Protein AF-X1AR51-F1 (afdb_monomer_lite)

Foldseek 3Di:
DPQADQKAFPDDAPADPDGRDGPVNVVVLVVLLVVLLVQADPDCQDARPPHGSVVNLLCSQLVSLLVVLVVVVVVCVDSRMHRPDPVSHSVCCSVPPRNVSSNCSSVLSPDDPVVVCVVVVVVVVVVVVVCCCCCPPVVSD

InterPro domains:
  IPR059525 Uncharacterized membrane protein AF_1327-like [PF27271] (2-135)

Organism: NCBI:txid412755

Secondary structure (DSSP, 8-state):
-TT--SEE--S--S-EEETTEEHHHHHHHHHHHHHHHTTS-SSTTS-BTTB-HHHHHHHHHHHHHHHHHHHHHHHHTSTT-EE-STT-SHHHHIIIIIHHHHHHHHHHTTS-HHHHHHHHHHHHHHHHHHHIIIIIIS---

Structure (mmCIF, N/CA/C/O backbone):
data_AF-X1AR51-F1
#
_entry.id   AF-X1AR51-F1
#
loop_
_atom_site.group_PDB
_atom_site.id
_atom_site.type_symbol
_atom_site.label_atom_id
_atom_site.label_alt_id
_atom_site.label_comp_id
_atom_site.label_asym_id
_atom_site.label_entity_id
_atom_site.label_seq_id
_atom_site.pdbx_PDB_ins_code
_atom_site.Cartn_x
_atom_site.Cartn_y
_atom_site.Cartn_z
_atom_site.occupancy
_atom_site.B_iso_or_equiv
_atom_site.auth_seq_id
_atom_site.auth_comp_id
_atom_site.auth_asym_id
_atom_site.auth_atom_id
_atom_site.pdbx_PDB_model_num
ATOM 1 N N . LEU A 1 1 ? 15.018 1.970 -23.273 1.00 53.06 1 LEU A N 1
ATOM 2 C CA . LEU A 1 1 ? 14.411 2.133 -21.929 1.00 53.06 1 LEU A CA 1
ATOM 3 C C . LEU A 1 1 ? 12.884 2.244 -21.960 1.00 53.06 1 LEU A C 1
ATOM 5 O O . LEU A 1 1 ? 12.275 2.046 -20.927 1.00 53.06 1 LEU A O 1
ATOM 9 N N . THR A 1 2 ? 12.217 2.514 -23.085 1.00 56.31 2 THR A N 1
ATOM 10 C CA . THR A 1 2 ? 10.743 2.545 -23.132 1.00 56.31 2 THR A CA 1
ATOM 11 C C . THR A 1 2 ? 10.186 1.118 -23.229 1.00 56.31 2 THR A C 1
ATOM 13 O O . THR A 1 2 ? 10.406 0.465 -24.245 1.00 56.31 2 THR A O 1
ATOM 16 N N . GLY A 1 3 ? 9.527 0.619 -22.175 1.00 68.19 3 GLY A N 1
ATOM 17 C CA . GLY A 1 3 ? 8.891 -0.713 -22.156 1.00 68.19 3 GLY A CA 1
ATOM 18 C C . GLY A 1 3 ? 9.147 -1.569 -20.909 1.00 68.19 3 GLY A C 1
ATOM 19 O O . GLY A 1 3 ? 8.610 -2.664 -20.816 1.00 68.19 3 GLY A O 1
ATOM 20 N N . HIS A 1 4 ? 9.945 -1.100 -19.945 1.00 78.81 4 HIS A N 1
ATOM 21 C CA . HIS A 1 4 ? 10.175 -1.843 -18.703 1.00 78.81 4 HIS A CA 1
ATOM 22 C C . HIS A 1 4 ? 9.265 -1.381 -17.561 1.00 78.81 4 HIS A C 1
ATOM 24 O O . HIS A 1 4 ? 9.034 -0.181 -17.389 1.00 78.81 4 HIS A O 1
ATOM 30 N N . ALA A 1 5 ? 8.820 -2.339 -16.744 1.00 86.81 5 ALA A N 1
ATOM 31 C CA . ALA A 1 5 ? 8.129 -2.082 -15.483 1.00 86.81 5 ALA A CA 1
ATOM 32 C C . ALA A 1 5 ? 8.994 -1.252 -14.514 1.00 86.81 5 ALA A C 1
ATOM 34 O O . ALA A 1 5 ? 10.215 -1.193 -14.653 1.00 86.81 5 ALA A O 1
ATOM 35 N N . LEU A 1 6 ? 8.359 -0.614 -13.525 1.00 90.06 6 LEU A N 1
ATOM 36 C CA . LEU A 1 6 ? 9.057 0.186 -12.508 1.00 90.06 6 LEU A CA 1
ATOM 37 C C . LEU A 1 6 ? 10.069 -0.651 -11.708 1.00 90.06 6 LEU A C 1
ATOM 39 O O . LEU A 1 6 ? 11.191 -0.207 -11.452 1.00 90.06 6 LEU A O 1
ATOM 43 N N . TRP A 1 7 ? 9.691 -1.887 -11.391 1.00 91.62 7 TRP A N 1
ATOM 44 C CA . TRP A 1 7 ? 10.542 -2.902 -10.782 1.00 91.62 7 TRP A CA 1
ATOM 45 C C . TRP A 1 7 ? 10.300 -4.265 -11.437 1.00 91.62 7 TRP A C 1
ATOM 47 O O . TRP A 1 7 ? 9.286 -4.482 -12.105 1.00 91.62 7 TRP A O 1
ATOM 57 N N . THR A 1 8 ? 11.234 -5.194 -11.248 1.00 90.56 8 THR A N 1
ATOM 58 C CA . THR A 1 8 ? 11.135 -6.570 -11.755 1.00 90.56 8 THR A CA 1
ATOM 59 C C . THR A 1 8 ? 11.719 -7.572 -10.760 1.00 90.56 8 THR A C 1
ATOM 61 O O . THR A 1 8 ? 12.513 -7.207 -9.895 1.00 90.56 8 THR A O 1
ATOM 64 N N . ILE A 1 9 ? 11.319 -8.840 -10.902 1.00 89.50 9 ILE A N 1
ATOM 65 C CA . ILE A 1 9 ? 11.827 -9.978 -10.122 1.00 89.50 9 ILE A CA 1
ATOM 66 C C . ILE A 1 9 ? 12.477 -10.945 -11.123 1.00 89.50 9 ILE A C 1
ATOM 68 O O . ILE A 1 9 ? 11.805 -11.847 -11.629 1.00 89.50 9 ILE A O 1
ATOM 72 N N . PRO A 1 10 ? 13.732 -10.712 -11.538 1.00 85.94 10 PRO A N 1
ATOM 73 C CA . PRO A 1 10 ? 14.320 -11.440 -12.663 1.00 85.94 10 PRO A CA 1
ATOM 74 C C . PRO A 1 10 ? 14.658 -12.904 -12.339 1.00 85.94 10 PRO A C 1
ATOM 76 O O . PRO A 1 10 ? 14.868 -13.695 -13.255 1.00 85.94 10 PRO A O 1
ATOM 79 N N . THR A 1 11 ? 14.729 -13.282 -11.061 1.00 86.19 11 THR A N 1
ATOM 80 C CA . THR A 1 11 ? 15.029 -14.653 -10.627 1.00 86.19 11 THR A CA 1
ATOM 81 C C . THR A 1 11 ? 14.438 -14.939 -9.245 1.00 86.19 11 THR A C 1
ATOM 83 O O . THR A 1 11 ? 14.069 -14.019 -8.521 1.00 86.19 11 THR A O 1
ATOM 86 N N . GLY A 1 12 ? 14.367 -16.217 -8.866 1.00 82.12 12 GLY A N 1
ATOM 87 C CA . GLY A 1 12 ? 14.061 -16.632 -7.494 1.00 82.12 12 GLY A CA 1
ATOM 88 C C . GLY A 1 12 ? 12.586 -16.589 -7.080 1.00 82.12 12 GLY A C 1
ATOM 89 O O . GLY A 1 12 ? 12.313 -16.747 -5.895 1.00 82.12 12 GLY A O 1
ATOM 90 N N . THR A 1 13 ? 11.644 -16.406 -8.012 1.00 84.62 13 THR A N 1
ATOM 91 C CA . THR A 1 13 ? 10.201 -16.563 -7.741 1.00 84.62 13 THR A CA 1
ATOM 92 C C . THR A 1 13 ? 9.722 -17.969 -8.099 1.00 84.62 13 THR A C 1
ATOM 94 O O . THR A 1 13 ? 10.097 -18.523 -9.133 1.00 84.62 13 THR A O 1
ATOM 97 N N . ALA A 1 14 ? 8.879 -18.546 -7.250 1.00 84.56 14 ALA A N 1
ATOM 98 C CA . ALA A 1 14 ? 8.217 -19.826 -7.451 1.00 84.56 14 ALA A CA 1
ATOM 99 C C . ALA A 1 14 ? 7.101 -19.732 -8.496 1.00 84.56 14 ALA A C 1
ATOM 101 O O . ALA A 1 14 ? 6.879 -20.685 -9.242 1.00 84.56 14 ALA A O 1
ATOM 102 N N . PHE A 1 15 ? 6.396 -18.598 -8.561 1.00 88.88 15 PHE A N 1
ATOM 103 C CA . PHE A 1 15 ? 5.353 -18.372 -9.558 1.00 88.88 15 PHE A CA 1
ATOM 104 C C . PHE A 1 15 ? 5.170 -16.883 -9.852 1.00 88.88 15 PHE A C 1
ATOM 106 O O . PHE A 1 15 ? 4.744 -16.110 -8.991 1.00 88.88 15 PHE A O 1
ATOM 113 N N . LEU A 1 16 ? 5.452 -16.492 -11.095 1.00 89.75 16 LEU A N 1
ATOM 114 C CA . LEU A 1 16 ? 5.251 -15.130 -11.572 1.00 89.75 16 LEU A CA 1
ATOM 115 C C . LEU A 1 16 ? 3.792 -14.939 -12.009 1.00 89.75 16 LEU A C 1
ATOM 117 O O . LEU A 1 16 ? 3.326 -15.623 -12.917 1.00 89.75 16 LEU A O 1
ATOM 121 N N . ILE A 1 17 ? 3.085 -14.003 -11.373 1.00 89.56 17 ILE A N 1
ATOM 122 C CA . ILE A 1 17 ? 1.678 -13.696 -11.675 1.00 89.56 17 ILE A CA 1
ATOM 123 C C . ILE A 1 17 ? 1.601 -12.608 -12.752 1.00 89.56 17 ILE A C 1
ATOM 125 O O . ILE A 1 17 ? 0.897 -12.762 -13.745 1.00 89.56 17 ILE A O 1
ATOM 129 N N . LEU A 1 18 ? 2.335 -11.509 -12.557 1.00 87.56 18 LEU A N 1
ATOM 130 C CA . LEU A 1 18 ? 2.497 -10.405 -13.511 1.00 87.56 18 LEU A CA 1
ATOM 131 C C . LEU A 1 18 ? 3.965 -9.965 -13.528 1.00 87.56 18 LEU A C 1
ATOM 133 O O . LEU A 1 18 ? 4.729 -10.310 -12.627 1.00 87.56 18 LEU A O 1
ATOM 137 N N . ILE A 1 19 ? 4.372 -9.169 -14.522 1.00 86.88 19 ILE A N 1
ATOM 138 C CA . ILE A 1 19 ? 5.727 -8.595 -14.564 1.00 86.88 19 ILE A CA 1
ATOM 139 C C . ILE A 1 19 ? 5.998 -7.836 -13.256 1.00 86.88 19 ILE A C 1
ATOM 141 O O . ILE A 1 19 ? 5.292 -6.888 -12.920 1.00 86.88 19 ILE A O 1
ATOM 145 N N . GLY A 1 20 ? 7.016 -8.277 -12.511 1.00 85.69 20 GLY A N 1
ATOM 146 C CA . GLY A 1 20 ? 7.381 -7.696 -11.215 1.00 85.69 20 GLY A CA 1
ATOM 147 C C . GLY A 1 20 ? 6.478 -8.091 -10.039 1.00 85.69 20 GLY A C 1
ATOM 148 O O . GLY A 1 20 ? 6.705 -7.614 -8.931 1.00 85.69 20 GLY A O 1
ATOM 149 N N . VAL A 1 21 ? 5.491 -8.973 -10.225 1.00 89.00 21 VAL A N 1
ATOM 150 C CA . VAL A 1 21 ? 4.591 -9.446 -9.159 1.00 89.00 21 VAL A CA 1
ATOM 151 C C . VAL A 1 21 ? 4.582 -10.974 -9.124 1.00 89.00 21 VAL A C 1
ATOM 153 O O . VAL A 1 21 ? 3.878 -11.631 -9.892 1.00 89.00 21 VAL A O 1
ATOM 156 N N . GLY A 1 22 ? 5.384 -11.537 -8.222 1.00 91.69 22 GLY A N 1
ATOM 157 C CA . GLY A 1 22 ? 5.389 -12.965 -7.899 1.00 91.69 22 GLY A CA 1
ATOM 158 C C . GLY A 1 22 ? 4.392 -13.313 -6.794 1.00 91.69 22 GLY A C 1
ATOM 159 O O . GLY A 1 22 ? 3.942 -12.438 -6.045 1.00 91.69 22 GLY A O 1
ATOM 160 N N . ILE A 1 23 ? 4.075 -14.600 -6.665 1.00 92.88 23 ILE A N 1
ATOM 161 C CA . ILE A 1 23 ? 3.171 -15.109 -5.627 1.00 92.88 23 ILE A CA 1
ATOM 162 C C . ILE A 1 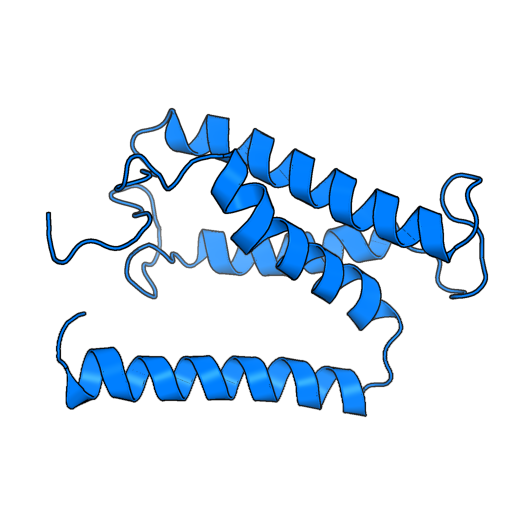23 ? 3.670 -14.784 -4.216 1.00 92.88 23 ILE A C 1
ATOM 164 O O . ILE A 1 23 ? 2.870 -14.442 -3.347 1.00 92.88 23 ILE A O 1
ATOM 168 N N . GLU A 1 24 ? 4.983 -14.801 -3.989 1.00 90.44 24 GLU A N 1
ATOM 169 C CA . GLU A 1 24 ? 5.592 -14.490 -2.696 1.00 90.44 24 GLU A CA 1
ATOM 170 C C . GLU A 1 24 ? 5.314 -13.053 -2.276 1.00 90.44 24 GLU A C 1
ATOM 172 O O . GLU A 1 24 ? 4.962 -12.811 -1.127 1.00 90.44 24 GLU A O 1
ATOM 177 N N . LEU A 1 25 ? 5.410 -12.104 -3.212 1.00 89.88 25 LEU A N 1
ATOM 178 C CA . LEU A 1 25 ? 5.102 -10.698 -2.953 1.00 89.88 25 LEU A CA 1
ATOM 179 C C . LEU A 1 25 ? 3.618 -10.512 -2.652 1.00 89.88 25 LEU A C 1
ATOM 181 O O . LEU A 1 25 ? 3.274 -9.839 -1.682 1.00 89.88 25 LEU A O 1
ATOM 185 N N . SER A 1 26 ? 2.729 -11.139 -3.427 1.00 92.62 26 SER A N 1
ATOM 186 C CA . SER A 1 26 ? 1.286 -11.070 -3.163 1.00 92.62 26 SER A CA 1
ATOM 187 C C . SER A 1 26 ? 0.923 -11.626 -1.781 1.00 92.62 26 SER A C 1
ATOM 189 O O . SER A 1 26 ? 0.130 -11.018 -1.054 1.00 92.62 26 SER A O 1
ATOM 191 N N . LEU A 1 27 ? 1.532 -12.746 -1.383 1.00 94.38 27 LEU A N 1
ATOM 192 C CA . LEU A 1 27 ? 1.340 -13.326 -0.054 1.00 94.38 27 LEU A CA 1
AT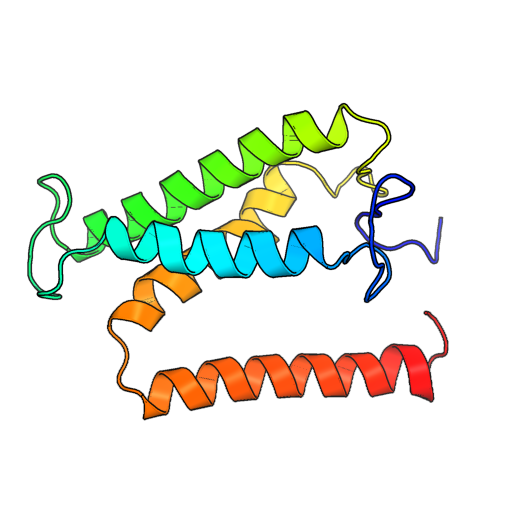OM 193 C C . LEU A 1 27 ? 1.975 -12.464 1.039 1.00 94.38 27 LEU A C 1
ATOM 195 O O . LEU A 1 27 ? 1.343 -12.248 2.069 1.00 94.38 27 LEU A O 1
ATOM 199 N N . MET A 1 28 ? 3.170 -11.916 0.811 1.00 93.56 28 MET A N 1
ATOM 200 C CA . MET A 1 28 ? 3.849 -11.023 1.750 1.00 93.56 28 MET A CA 1
ATOM 201 C C . MET A 1 28 ? 2.988 -9.801 2.069 1.00 93.56 28 MET A C 1
ATOM 203 O O . MET A 1 28 ? 2.788 -9.508 3.243 1.00 93.56 28 MET A O 1
ATOM 207 N N . PHE A 1 29 ? 2.426 -9.121 1.063 1.00 93.38 29 PHE A N 1
ATOM 208 C CA . PHE A 1 29 ? 1.512 -7.997 1.298 1.00 93.38 29 PHE A CA 1
ATOM 209 C C . PHE A 1 29 ? 0.244 -8.444 2.037 1.00 93.38 29 PHE A C 1
ATOM 211 O O . PHE A 1 29 ? -0.179 -7.781 2.981 1.00 93.38 29 PHE A O 1
ATOM 218 N N . SER A 1 30 ? -0.330 -9.596 1.681 1.00 93.38 30 SER A N 1
ATOM 219 C CA . SER A 1 30 ? -1.512 -10.131 2.374 1.00 93.38 30 SER A CA 1
ATOM 220 C C . SER A 1 30 ? -1.237 -10.400 3.862 1.00 93.38 30 SER A C 1
ATOM 222 O O . SER A 1 30 ? -2.028 -10.020 4.725 1.00 93.38 30 SER A O 1
ATOM 224 N N . ILE A 1 31 ? -0.085 -11.000 4.175 1.00 95.81 31 ILE A N 1
ATOM 225 C CA . ILE A 1 31 ? 0.355 -11.282 5.546 1.00 95.81 31 ILE A CA 1
ATOM 226 C C . ILE A 1 31 ? 0.708 -9.986 6.279 1.00 95.81 31 ILE A C 1
ATOM 228 O O . ILE A 1 31 ? 0.301 -9.824 7.423 1.00 95.81 31 ILE A O 1
ATOM 232 N N . ALA A 1 32 ? 1.413 -9.048 5.643 1.00 96.25 32 ALA A N 1
ATOM 233 C CA . ALA A 1 32 ? 1.793 -7.770 6.247 1.00 96.25 32 ALA A CA 1
ATOM 234 C C . ALA A 1 32 ? 0.568 -6.928 6.638 1.00 96.25 32 ALA A C 1
ATOM 236 O O . ALA A 1 32 ? 0.543 -6.346 7.722 1.00 96.25 32 ALA A O 1
ATOM 237 N N . GLY A 1 33 ? -0.470 -6.911 5.795 1.00 94.81 33 GLY A N 1
ATOM 238 C CA . GLY A 1 33 ? -1.740 -6.247 6.099 1.00 94.81 33 GLY A CA 1
ATOM 239 C C . GLY A 1 33 ? -2.465 -6.860 7.303 1.00 94.81 33 GLY A C 1
ATOM 240 O O . GLY A 1 33 ? -3.026 -6.139 8.124 1.00 94.81 33 GLY A O 1
ATOM 241 N N . LEU A 1 34 ? -2.408 -8.185 7.459 1.00 94.94 34 LEU A N 1
ATOM 242 C CA . LEU A 1 34 ? -2.947 -8.861 8.642 1.00 94.94 34 LEU A CA 1
ATOM 243 C C . LEU A 1 34 ? -2.056 -8.662 9.879 1.00 94.94 34 LEU A C 1
ATOM 245 O O . LEU A 1 34 ? -2.552 -8.512 10.990 1.00 94.94 34 LEU A O 1
ATOM 249 N N . ALA A 1 35 ? -0.736 -8.650 9.706 1.00 96.19 35 ALA A N 1
ATOM 250 C CA . ALA A 1 35 ? 0.214 -8.472 10.796 1.00 96.19 35 ALA A CA 1
ATOM 251 C C . ALA A 1 35 ? 0.092 -7.078 11.424 1.00 96.19 35 ALA A C 1
ATOM 253 O O . ALA A 1 35 ? 0.062 -6.969 12.648 1.00 96.19 35 ALA A O 1
ATOM 254 N N . VAL A 1 36 ? -0.060 -6.022 10.612 1.00 96.50 36 VAL A N 1
ATOM 255 C CA . VAL A 1 36 ? -0.244 -4.658 11.134 1.00 96.50 36 VAL A CA 1
ATOM 256 C C . VAL A 1 36 ? -1.543 -4.521 11.930 1.00 96.50 36 VAL A C 1
ATOM 258 O O . VAL A 1 36 ? -1.584 -3.754 12.887 1.00 96.50 36 VAL A O 1
ATOM 261 N N . SER A 1 37 ? -2.577 -5.310 11.617 1.00 93.31 37 SER A N 1
ATOM 262 C CA . SER A 1 37 ? -3.837 -5.281 12.368 1.00 93.31 37 SER A CA 1
ATOM 263 C C . SER A 1 37 ? -3.669 -5.748 13.816 1.00 93.31 37 SER A C 1
ATOM 265 O O . SER A 1 37 ? -4.454 -5.367 14.671 1.00 93.31 37 SER A O 1
ATOM 267 N N . ARG A 1 38 ? -2.632 -6.541 14.116 1.00 93.69 38 ARG A N 1
ATOM 268 C CA . ARG A 1 38 ? -2.304 -6.971 15.487 1.00 93.69 38 ARG A CA 1
ATOM 269 C C . ARG A 1 38 ? -1.640 -5.883 16.327 1.00 93.69 38 ARG A C 1
ATOM 271 O O . ARG A 1 38 ? -1.486 -6.070 17.527 1.00 93.69 38 ARG A O 1
ATOM 278 N N . LEU A 1 39 ? -1.227 -4.779 15.707 1.00 94.06 39 LEU A N 1
ATOM 279 C CA . LEU A 1 39 ? -0.692 -3.602 16.395 1.00 94.06 39 LEU A CA 1
ATOM 280 C C . LEU A 1 39 ? -1.793 -2.595 16.757 1.00 94.06 39 LEU A C 1
ATOM 282 O O . LEU A 1 39 ? -1.495 -1.548 17.329 1.00 94.06 39 LEU A O 1
ATOM 286 N N . LEU A 1 40 ? -3.038 -2.880 16.373 1.00 95.81 40 LEU A N 1
ATOM 287 C CA . LEU A 1 40 ? -4.183 -2.005 16.558 1.00 95.81 40 LEU A CA 1
ATOM 288 C C . LEU A 1 40 ? -5.074 -2.545 17.686 1.00 95.81 40 LEU A C 1
ATOM 290 O O . LEU A 1 40 ? -5.267 -3.759 17.760 1.00 95.81 40 LEU A O 1
ATOM 294 N N . PRO A 1 41 ? -5.623 -1.672 18.546 1.00 95.06 41 PRO A N 1
ATOM 295 C CA . PRO A 1 41 ? -6.604 -2.073 19.545 1.00 95.06 41 PRO A CA 1
ATOM 296 C C . PRO A 1 41 ? -7.934 -2.447 18.886 1.00 95.06 41 PRO A C 1
ATOM 298 O O . PRO A 1 41 ? -8.282 -1.926 17.818 1.00 95.06 41 PRO A O 1
ATOM 301 N N . ASP A 1 42 ? -8.693 -3.319 19.548 1.00 93.69 42 ASP A N 1
ATOM 302 C CA . ASP A 1 42 ? -10.037 -3.703 19.108 1.00 93.69 42 ASP A CA 1
ATOM 303 C C . ASP A 1 42 ? -11.029 -2.540 19.243 1.00 93.69 42 ASP A C 1
ATOM 305 O O . ASP A 1 42 ? -11.881 -2.352 18.372 1.00 93.69 42 ASP A O 1
ATOM 309 N N . ASP A 1 43 ? -10.889 -1.725 20.296 1.00 93.88 43 ASP A N 1
ATOM 310 C CA . ASP A 1 43 ? -11.658 -0.494 20.456 1.00 93.88 43 ASP A CA 1
ATOM 311 C C . ASP A 1 43 ? -11.042 0.628 19.595 1.00 93.88 43 ASP A C 1
ATOM 313 O O . ASP A 1 43 ? -9.884 1.008 19.798 1.00 93.88 43 ASP A O 1
ATOM 317 N N . PRO A 1 44 ? -11.782 1.191 18.620 1.00 91.00 44 PRO A N 1
ATOM 318 C CA . PRO A 1 44 ? -11.282 2.278 17.793 1.00 91.00 44 PRO A CA 1
ATOM 319 C C . PRO A 1 44 ? -10.996 3.578 18.555 1.00 91.00 44 PRO A C 1
ATOM 321 O O . PRO A 1 44 ? -10.313 4.439 17.989 1.00 91.00 44 PRO A O 1
ATOM 324 N N . GLU A 1 45 ? -11.524 3.756 19.763 1.00 92.69 45 GLU A N 1
ATOM 325 C CA . GLU A 1 45 ? -11.295 4.964 20.553 1.00 92.69 45 GLU A CA 1
ATOM 326 C C . GLU A 1 45 ? -10.069 4.863 21.466 1.00 92.69 45 GLU A C 1
ATOM 328 O O . GLU A 1 45 ? -9.596 5.892 21.946 1.00 92.69 45 GLU A O 1
ATOM 333 N N . GLU A 1 46 ? -9.501 3.667 21.634 1.00 94.69 46 GLU A N 1
ATOM 334 C CA . GLU A 1 46 ? -8.347 3.430 22.501 1.00 94.69 46 GLU A CA 1
ATOM 335 C C . GLU A 1 46 ? -7.052 4.052 21.950 1.00 94.69 46 GLU A C 1
ATOM 337 O O . GLU A 1 46 ? -6.757 4.031 20.748 1.00 94.69 46 GLU A O 1
ATOM 342 N N . ASP A 1 47 ? -6.253 4.604 22.862 1.00 93.62 47 ASP A N 1
ATOM 343 C CA . ASP A 1 47 ? -4.939 5.158 22.561 1.00 93.62 47 ASP A CA 1
ATOM 344 C C . ASP A 1 47 ? -3.960 4.062 22.125 1.00 93.62 47 ASP A C 1
ATOM 346 O O . ASP A 1 47 ? -3.905 2.968 22.682 1.00 93.62 47 ASP A O 1
ATOM 350 N N . ILE A 1 48 ? -3.112 4.375 21.145 1.00 94.19 48 ILE A N 1
ATOM 351 C CA . ILE A 1 48 ? -2.141 3.421 20.599 1.00 94.19 48 ILE A CA 1
ATOM 352 C C . ILE A 1 48 ? -0.751 3.861 21.033 1.00 94.19 48 ILE A C 1
ATOM 354 O O . ILE A 1 48 ? -0.303 4.953 20.685 1.00 94.19 48 ILE A O 1
ATOM 358 N N . MET A 1 49 ? -0.058 3.006 21.791 1.00 88.44 49 MET A N 1
ATOM 359 C CA . MET A 1 49 ? 1.292 3.279 22.311 1.00 88.44 49 MET A CA 1
ATOM 360 C C . MET A 1 49 ? 1.391 4.611 23.089 1.00 88.44 49 MET A C 1
ATOM 362 O O . MET A 1 49 ? 2.398 5.311 23.009 1.00 88.44 49 MET A O 1
ATOM 366 N N . GLY A 1 50 ? 0.339 4.976 23.834 1.00 87.50 50 GLY A N 1
ATOM 367 C CA . GLY A 1 50 ? 0.286 6.214 24.625 1.00 87.50 50 GLY A CA 1
ATOM 368 C C . GLY A 1 50 ? 0.030 7.491 23.815 1.00 87.50 50 GLY A C 1
ATOM 369 O O . GLY A 1 50 ? 0.168 8.589 24.352 1.00 87.50 50 GLY A O 1
ATOM 370 N N . LEU A 1 51 ? -0.327 7.367 22.533 1.00 92.44 51 LEU A N 1
ATOM 371 C CA . LEU A 1 51 ? -0.759 8.475 21.685 1.00 92.44 51 LEU A CA 1
ATOM 372 C C . LEU A 1 51 ? -2.267 8.394 21.417 1.00 92.44 51 LEU A C 1
ATOM 374 O O . LEU A 1 51 ? -2.777 7.286 21.229 1.00 92.44 51 LEU A O 1
ATOM 378 N N . PRO A 1 52 ? -2.953 9.546 21.259 1.00 93.38 52 PRO A N 1
ATOM 379 C CA . PRO A 1 52 ? -4.347 9.571 20.833 1.00 93.38 52 PRO A CA 1
ATOM 380 C C . PRO A 1 52 ? -4.561 8.727 19.578 1.00 93.38 52 PRO A C 1
ATOM 382 O O . PRO A 1 52 ? -3.762 8.828 18.637 1.00 93.38 52 PRO A O 1
ATOM 385 N N . ASN A 1 53 ? -5.648 7.950 19.541 1.00 92.81 53 ASN A N 1
ATOM 386 C CA . ASN A 1 53 ? -5.949 6.958 18.497 1.00 92.81 53 ASN A CA 1
ATOM 387 C C . ASN A 1 53 ? -5.611 7.420 17.059 1.00 92.81 53 ASN A C 1
ATOM 389 O O . ASN A 1 53 ? -4.992 6.693 16.280 1.00 92.81 53 ASN A O 1
ATOM 393 N N . LYS A 1 54 ? -5.923 8.673 16.713 1.00 92.12 54 LYS A N 1
ATOM 394 C CA . LYS A 1 54 ? -5.663 9.286 15.406 1.00 92.12 54 LYS A CA 1
ATOM 395 C C . LYS A 1 54 ? -4.173 9.343 15.072 1.00 92.12 54 LYS A C 1
ATOM 397 O O . LYS A 1 54 ? -3.786 8.969 13.967 1.00 92.12 54 LYS A O 1
ATOM 402 N N . TYR A 1 55 ? -3.349 9.830 15.996 1.00 94.06 55 TYR A N 1
ATOM 403 C CA . TYR A 1 55 ? -1.899 9.937 15.803 1.00 94.06 55 TYR A CA 1
ATOM 404 C C . TYR A 1 55 ? -1.226 8.576 15.928 1.00 94.06 55 TYR A C 1
ATOM 406 O O . TYR A 1 55 ? -0.309 8.279 15.168 1.00 94.06 55 TYR A O 1
ATOM 414 N N . GLY A 1 56 ? -1.745 7.729 16.815 1.00 95.81 56 GLY A N 1
ATOM 415 C CA . GLY A 1 56 ? -1.348 6.338 16.950 1.00 95.81 56 GLY A CA 1
ATOM 416 C C . GLY A 1 56 ? -1.463 5.557 15.639 1.00 95.81 56 GLY A C 1
ATOM 417 O O . GLY A 1 56 ? -0.488 4.970 15.176 1.00 95.81 56 GLY A O 1
ATOM 418 N N . ARG A 1 57 ? -2.620 5.630 14.968 1.00 96.00 57 ARG A N 1
ATOM 419 C CA . ARG A 1 57 ? -2.860 4.976 13.666 1.00 96.00 57 ARG A CA 1
ATOM 420 C C . ARG A 1 57 ? -1.916 5.472 12.577 1.00 96.00 57 ARG A C 1
ATOM 422 O O . ARG A 1 57 ? -1.377 4.667 11.821 1.00 96.00 57 ARG A O 1
ATOM 429 N N . ILE A 1 58 ? -1.700 6.787 12.510 1.00 96.94 58 ILE A N 1
ATOM 430 C CA . ILE A 1 58 ? -0.744 7.395 11.574 1.00 96.94 58 ILE A CA 1
ATOM 431 C C . ILE A 1 58 ? 0.671 6.878 11.860 1.00 96.94 58 ILE A C 1
ATOM 433 O O . ILE A 1 58 ? 1.380 6.506 10.928 1.00 96.94 58 ILE A O 1
ATOM 437 N N . GLY A 1 59 ? 1.062 6.808 13.134 1.00 97.06 59 GLY A N 1
ATOM 438 C CA . GLY A 1 59 ? 2.351 6.274 13.567 1.00 97.06 59 GLY A CA 1
ATOM 439 C C . GLY A 1 59 ? 2.541 4.810 13.178 1.00 97.06 59 GLY A C 1
ATOM 440 O O . GLY A 1 59 ? 3.563 4.469 12.588 1.00 97.06 59 GLY A O 1
ATOM 441 N N . VAL A 1 60 ? 1.540 3.957 13.419 1.00 97.25 60 VAL A N 1
ATOM 442 C CA . VAL A 1 60 ? 1.567 2.540 13.018 1.00 97.25 60 VAL A CA 1
ATOM 443 C C . VAL A 1 60 ? 1.695 2.406 11.500 1.00 97.25 60 VAL A C 1
ATOM 445 O O . VAL A 1 60 ? 2.547 1.650 11.030 1.00 97.25 60 VAL A O 1
ATOM 448 N N . ALA A 1 61 ? 0.902 3.154 10.729 1.00 97.75 61 ALA A N 1
ATOM 449 C CA . ALA A 1 61 ? 0.930 3.085 9.271 1.00 97.75 61 ALA A CA 1
ATOM 450 C C . ALA A 1 61 ? 2.272 3.565 8.691 1.00 97.75 61 ALA A C 1
ATOM 452 O O . ALA A 1 61 ? 2.887 2.854 7.898 1.00 97.75 61 ALA A O 1
ATOM 453 N N . LEU A 1 62 ? 2.758 4.739 9.110 1.00 98.06 62 LEU A N 1
ATOM 454 C CA . LEU A 1 62 ? 4.033 5.292 8.640 1.00 98.06 62 LEU A CA 1
ATOM 455 C C . LEU A 1 62 ? 5.231 4.463 9.105 1.00 98.06 62 LEU A C 1
ATOM 457 O O . LEU A 1 62 ? 6.152 4.247 8.321 1.00 98.06 62 LEU A O 1
ATOM 461 N N . GLY A 1 63 ? 5.217 3.974 10.346 1.00 97.19 63 GLY A N 1
ATOM 462 C CA . GLY A 1 63 ? 6.283 3.140 10.895 1.00 97.19 63 GLY A CA 1
ATOM 463 C C . GLY A 1 63 ? 6.426 1.823 10.137 1.00 97.19 63 GLY A C 1
ATOM 464 O O . GLY A 1 63 ? 7.531 1.466 9.731 1.00 97.19 63 GLY A O 1
ATOM 465 N N . ASN A 1 64 ? 5.311 1.138 9.863 1.00 97.75 64 ASN A N 1
ATOM 466 C CA . ASN A 1 64 ? 5.332 -0.090 9.065 1.00 97.75 64 ASN A CA 1
ATOM 467 C C . ASN A 1 64 ? 5.691 0.181 7.599 1.00 97.75 64 ASN A C 1
ATOM 469 O O . ASN A 1 64 ? 6.445 -0.588 7.005 1.00 97.75 64 ASN A O 1
ATOM 473 N N . ALA A 1 65 ? 5.226 1.295 7.026 1.00 97.88 65 ALA A N 1
ATOM 474 C CA . ALA A 1 65 ? 5.613 1.683 5.675 1.00 97.88 65 ALA A CA 1
ATOM 475 C C . ALA A 1 65 ? 7.121 1.952 5.558 1.00 97.88 65 ALA A C 1
ATOM 477 O O . ALA A 1 65 ? 7.754 1.518 4.594 1.00 97.88 65 ALA A O 1
ATOM 478 N N . ALA A 1 66 ? 7.706 2.627 6.549 1.00 97.12 66 ALA A N 1
ATOM 479 C CA . ALA A 1 66 ? 9.137 2.902 6.591 1.00 97.12 66 ALA A CA 1
ATOM 480 C C . ALA A 1 66 ? 9.931 1.605 6.767 1.00 97.12 66 ALA A C 1
ATOM 482 O O . ALA A 1 66 ? 10.893 1.376 6.039 1.00 97.12 66 ALA A O 1
ATOM 483 N N . LEU A 1 67 ? 9.489 0.724 7.671 1.00 95.94 67 LEU A N 1
ATOM 484 C CA . LEU A 1 67 ? 10.094 -0.591 7.871 1.00 95.94 67 LEU A CA 1
ATOM 485 C C . LEU A 1 67 ? 1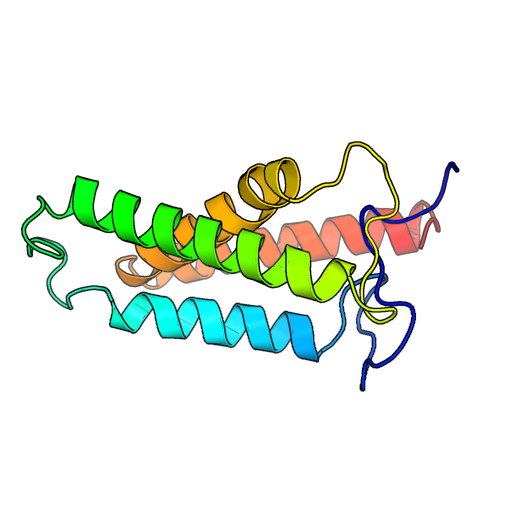0.100 -1.412 6.577 1.00 95.94 67 LEU A C 1
ATOM 487 O O . LEU A 1 67 ? 11.139 -1.952 6.209 1.00 95.94 67 LEU A O 1
ATOM 491 N N . ALA A 1 68 ? 8.974 -1.477 5.865 1.00 95.94 68 ALA A N 1
ATOM 492 C CA . ALA A 1 68 ? 8.881 -2.215 4.609 1.00 95.94 68 ALA A CA 1
ATOM 493 C C . ALA A 1 68 ? 9.802 -1.629 3.525 1.00 95.94 68 ALA A C 1
ATOM 495 O O . ALA A 1 68 ? 10.512 -2.378 2.860 1.00 95.94 68 ALA A O 1
ATOM 496 N N . SER A 1 69 ? 9.878 -0.299 3.415 1.00 94.25 69 SER A N 1
ATOM 497 C CA . SER A 1 69 ? 10.815 0.372 2.504 1.00 94.25 69 SER A CA 1
ATOM 498 C C . SER A 1 69 ? 12.278 0.068 2.836 1.00 94.25 69 SER A C 1
ATOM 500 O O . SER A 1 69 ? 13.069 -0.206 1.935 1.00 94.25 69 SER A O 1
ATOM 502 N N . ILE A 1 70 ? 12.637 0.041 4.124 1.00 94.44 70 ILE A N 1
ATOM 503 C CA . ILE A 1 70 ? 13.977 -0.356 4.577 1.00 94.44 70 ILE A CA 1
ATOM 504 C C . ILE A 1 70 ? 14.255 -1.821 4.220 1.00 94.44 70 ILE A C 1
ATOM 506 O O . ILE A 1 70 ? 15.339 -2.133 3.734 1.00 94.44 70 ILE A O 1
ATOM 510 N N . ILE A 1 71 ? 13.284 -2.720 4.414 1.00 92.69 71 ILE A N 1
ATOM 511 C CA . ILE A 1 71 ? 13.408 -4.134 4.029 1.00 92.69 71 ILE A CA 1
ATOM 512 C C . ILE A 1 71 ? 13.637 -4.273 2.516 1.00 92.69 71 ILE A C 1
ATOM 514 O O . ILE A 1 71 ? 14.482 -5.062 2.093 1.00 92.69 71 ILE A O 1
ATOM 518 N N . GLU A 1 72 ? 12.950 -3.477 1.697 1.00 92.69 72 GLU A N 1
ATOM 519 C CA . GLU A 1 72 ? 13.106 -3.511 0.240 1.00 92.69 72 GLU A CA 1
ATOM 520 C C . GLU A 1 72 ? 14.507 -3.089 -0.227 1.00 92.69 72 GLU A C 1
ATOM 522 O O . GLU A 1 72 ? 14.996 -3.610 -1.229 1.00 92.69 72 GLU A O 1
ATOM 527 N N . ILE A 1 73 ? 15.214 -2.236 0.527 1.00 93.38 73 ILE A N 1
ATOM 528 C CA . ILE A 1 73 ? 16.627 -1.927 0.244 1.00 93.38 73 ILE A CA 1
ATOM 529 C C . ILE A 1 73 ? 17.470 -3.206 0.295 1.00 93.38 73 ILE A C 1
ATOM 531 O O . ILE A 1 73 ? 18.294 -3.433 -0.585 1.00 93.38 73 ILE A O 1
ATOM 535 N N . PHE A 1 74 ? 17.246 -4.087 1.272 1.00 93.00 74 PHE A N 1
ATOM 536 C CA . PHE A 1 74 ? 17.966 -5.362 1.315 1.00 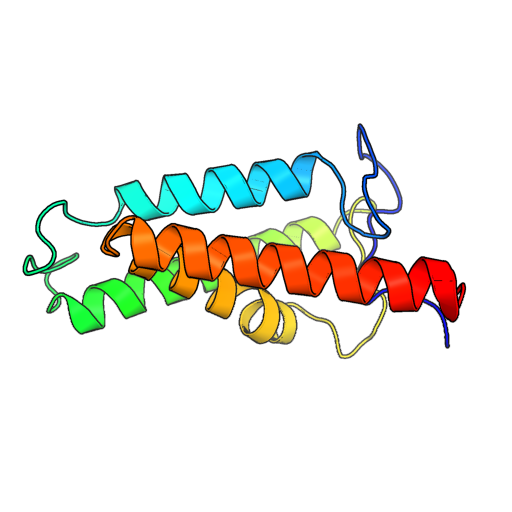93.00 74 PHE A CA 1
ATOM 537 C C . PHE A 1 74 ? 17.581 -6.276 0.150 1.00 93.00 74 PHE A C 1
ATOM 539 O O . PHE A 1 74 ? 18.444 -6.979 -0.369 1.00 93.00 74 PHE A O 1
ATOM 546 N N . LEU A 1 75 ? 16.322 -6.244 -0.301 1.00 89.19 75 LEU A N 1
ATOM 547 C CA . LEU A 1 75 ? 15.885 -7.010 -1.472 1.00 89.19 75 LEU A CA 1
ATOM 548 C C . LEU A 1 75 ? 16.577 -6.530 -2.751 1.00 89.19 75 LEU A C 1
ATOM 550 O O . LEU A 1 75 ? 17.080 -7.365 -3.504 1.00 89.19 75 LEU A O 1
ATOM 554 N N . VAL A 1 76 ? 16.666 -5.214 -2.976 1.00 92.31 76 VAL A N 1
ATOM 555 C CA . VAL A 1 76 ? 17.296 -4.652 -4.186 1.00 92.31 76 VAL A CA 1
ATOM 556 C C . VAL A 1 76 ? 18.818 -4.835 -4.217 1.00 92.31 76 VAL A C 1
ATOM 558 O O . VAL A 1 76 ? 19.437 -4.761 -5.274 1.00 92.31 76 VAL A O 1
ATOM 561 N N . MET A 1 77 ? 19.439 -5.113 -3.066 1.00 92.31 77 MET A N 1
ATOM 562 C CA . MET A 1 77 ? 20.849 -5.515 -2.985 1.00 92.31 77 MET A CA 1
ATOM 563 C C . MET A 1 77 ? 21.088 -6.956 -3.462 1.00 92.31 77 MET A C 1
ATOM 565 O O . MET A 1 77 ? 22.239 -7.375 -3.590 1.00 92.31 77 MET A O 1
ATOM 569 N N . THR A 1 78 ? 20.028 -7.724 -3.723 1.00 91.25 78 THR A N 1
ATOM 570 C CA . THR A 1 78 ? 20.114 -9.086 -4.258 1.00 91.25 78 THR A CA 1
ATOM 571 C C . THR A 1 78 ? 19.792 -9.123 -5.754 1.00 91.25 78 THR A C 1
ATOM 573 O O . THR A 1 78 ? 19.087 -8.253 -6.259 1.00 91.25 78 THR A O 1
ATOM 576 N N . PRO A 1 79 ? 20.202 -10.178 -6.482 1.00 89.50 79 PRO A N 1
ATOM 577 C CA . PRO A 1 79 ? 19.766 -10.376 -7.863 1.00 89.50 79 PRO A CA 1
ATOM 578 C C . PRO A 1 79 ? 18.264 -10.653 -8.008 1.00 89.50 79 PRO A C 1
ATOM 580 O O . PRO A 1 79 ? 17.768 -10.650 -9.128 1.00 89.50 79 PRO A O 1
ATOM 583 N N . ALA A 1 80 ? 17.545 -10.949 -6.920 1.00 87.75 80 ALA A N 1
ATOM 584 C CA . ALA A 1 80 ? 16.149 -11.374 -6.978 1.00 87.75 80 ALA A CA 1
ATOM 585 C C . ALA A 1 80 ? 15.178 -10.219 -7.250 1.00 87.75 80 ALA A C 1
ATOM 587 O O . ALA A 1 80 ? 14.086 -10.463 -7.750 1.00 87.75 80 ALA A O 1
ATOM 588 N N . PHE A 1 81 ? 15.549 -8.973 -6.952 1.00 91.12 81 PHE A N 1
ATOM 589 C CA . PHE A 1 81 ? 14.655 -7.825 -7.072 1.00 91.12 81 PHE A CA 1
ATOM 590 C C . PHE A 1 81 ? 15.410 -6.603 -7.588 1.00 91.12 81 PHE A C 1
ATOM 592 O O . PHE A 1 81 ? 16.490 -6.287 -7.102 1.00 91.12 81 PHE A O 1
ATOM 599 N N . VAL A 1 82 ? 14.850 -5.911 -8.580 1.00 91.88 82 VAL A N 1
ATOM 600 C CA . VAL A 1 82 ? 15.531 -4.792 -9.246 1.00 91.88 82 VAL A CA 1
ATOM 601 C C . VAL A 1 82 ? 14.569 -3.633 -9.460 1.00 91.88 82 VAL A C 1
ATOM 603 O O . VAL A 1 82 ? 13.511 -3.804 -10.069 1.00 91.88 82 VAL A O 1
ATOM 606 N N . TRP A 1 83 ? 14.974 -2.433 -9.042 1.00 93.75 83 TRP A N 1
ATOM 607 C CA . TRP A 1 83 ? 14.380 -1.189 -9.525 1.00 93.75 83 TRP A CA 1
ATOM 608 C C . TRP A 1 83 ? 14.953 -0.842 -10.894 1.00 93.75 83 TRP A C 1
ATOM 610 O O . TRP A 1 83 ? 16.165 -0.717 -11.058 1.00 93.75 83 TRP A O 1
ATOM 620 N N . VAL A 1 84 ? 14.085 -0.701 -11.892 1.00 91.62 84 VAL A N 1
ATOM 621 C CA . VAL A 1 84 ? 14.538 -0.523 -13.279 1.00 91.62 84 VAL A CA 1
ATOM 622 C C . VAL A 1 84 ? 14.856 0.937 -13.587 1.00 91.62 84 VAL A C 1
ATOM 624 O O . VAL A 1 84 ? 15.744 1.232 -14.387 1.00 91.62 84 VAL A O 1
ATOM 627 N N . TRP A 1 85 ? 14.131 1.862 -12.962 1.00 91.25 85 TRP A N 1
ATOM 628 C CA . TRP A 1 85 ? 14.221 3.285 -13.264 1.00 91.25 85 TRP A CA 1
ATOM 629 C C . TRP A 1 85 ? 14.943 4.045 -12.150 1.00 91.25 85 TRP A C 1
ATOM 631 O O . TRP A 1 85 ? 14.617 3.833 -10.987 1.00 91.25 85 TRP A O 1
ATOM 641 N N . PRO A 1 86 ? 15.843 5.001 -12.458 1.00 90.00 86 PRO A N 1
ATOM 642 C CA . PRO A 1 86 ? 16.600 5.732 -11.432 1.00 90.00 86 PRO A CA 1
ATOM 643 C C . PRO A 1 86 ? 15.731 6.517 -10.438 1.00 90.00 86 PRO A C 1
ATOM 645 O O . PRO A 1 86 ? 16.105 6.717 -9.284 1.00 90.00 86 PRO A O 1
ATOM 648 N N . TYR A 1 87 ? 14.560 6.975 -10.886 1.00 92.38 87 TYR A N 1
ATOM 649 C CA . TYR A 1 87 ? 13.597 7.673 -10.037 1.00 92.38 87 TYR A CA 1
ATOM 650 C C . TYR A 1 87 ? 12.743 6.719 -9.194 1.00 92.38 87 TYR A C 1
ATOM 652 O O . TYR A 1 87 ? 12.043 7.192 -8.308 1.00 92.38 87 TYR A O 1
ATOM 660 N N . TRP A 1 88 ? 12.775 5.411 -9.463 1.00 94.38 88 TRP A N 1
ATOM 661 C CA . TRP A 1 88 ? 12.099 4.399 -8.663 1.00 94.38 88 TRP A CA 1
ATOM 662 C C . TRP A 1 88 ? 13.092 3.835 -7.647 1.00 94.38 88 TRP A C 1
ATOM 664 O O . TRP A 1 88 ? 13.953 3.026 -7.963 1.00 94.38 88 TRP A O 1
ATOM 674 N N . ASN A 1 89 ? 13.024 4.351 -6.429 1.00 93.12 89 ASN A N 1
ATOM 675 C CA . ASN A 1 89 ? 13.925 4.037 -5.326 1.00 93.12 89 ASN A CA 1
ATOM 676 C C . ASN A 1 89 ? 13.160 3.932 -4.000 1.00 93.12 89 ASN A C 1
ATOM 678 O O . ASN A 1 89 ? 11.958 4.206 -3.950 1.00 93.12 89 ASN A O 1
ATOM 682 N N . ALA A 1 90 ? 13.870 3.601 -2.917 1.00 93.44 90 ALA A N 1
ATOM 683 C CA . ALA A 1 90 ? 13.300 3.421 -1.580 1.00 93.44 90 ALA A CA 1
ATOM 684 C C . ALA A 1 90 ? 12.323 4.535 -1.179 1.00 93.44 90 ALA A C 1
ATOM 686 O O . ALA A 1 90 ? 11.235 4.237 -0.694 1.00 93.44 90 ALA A O 1
ATOM 687 N N . LEU A 1 91 ? 12.660 5.805 -1.439 1.00 94.88 91 LEU A N 1
ATOM 688 C CA . LEU A 1 91 ? 11.803 6.934 -1.080 1.00 94.88 91 LEU A CA 1
ATOM 689 C C . LEU A 1 91 ? 10.509 6.947 -1.897 1.00 94.88 91 LEU A C 1
ATOM 691 O O . LEU A 1 91 ? 9.425 7.106 -1.342 1.00 94.88 91 LEU A O 1
ATOM 695 N N . THR A 1 92 ? 10.593 6.767 -3.213 1.00 95.75 92 THR A N 1
ATOM 696 C CA . THR A 1 92 ? 9.382 6.721 -4.045 1.00 95.75 92 THR A CA 1
ATOM 697 C C . THR A 1 92 ? 8.532 5.492 -3.755 1.00 95.75 92 THR A C 1
ATOM 699 O O . THR A 1 92 ? 7.312 5.605 -3.726 1.00 95.75 92 THR A O 1
ATOM 702 N N . VAL A 1 93 ? 9.140 4.341 -3.461 1.00 94.81 93 VAL A N 1
ATOM 703 C CA . VAL A 1 93 ? 8.394 3.135 -3.089 1.00 94.81 93 VAL A CA 1
ATOM 704 C C . VAL A 1 93 ? 7.724 3.314 -1.727 1.00 94.81 93 VAL A C 1
ATOM 706 O O . VAL A 1 93 ? 6.549 2.988 -1.564 1.00 94.81 93 VAL A O 1
ATOM 709 N N . PHE A 1 94 ? 8.422 3.923 -0.767 1.00 96.69 94 PHE A N 1
ATOM 710 C CA . PHE A 1 94 ? 7.843 4.322 0.513 1.00 96.69 94 PHE A CA 1
ATOM 711 C C . PHE A 1 94 ? 6.583 5.168 0.308 1.00 96.69 94 PHE A C 1
ATOM 713 O O . PHE A 1 94 ? 5.523 4.825 0.828 1.00 96.69 94 PHE A O 1
ATOM 720 N N . VAL A 1 95 ? 6.674 6.221 -0.508 1.00 97.50 95 VAL A N 1
ATOM 721 C CA . VAL A 1 95 ? 5.575 7.169 -0.732 1.00 97.50 95 VAL A CA 1
ATOM 722 C C . VAL A 1 95 ? 4.421 6.567 -1.535 1.00 97.50 95 VAL A C 1
ATOM 724 O O . VAL A 1 95 ? 3.265 6.749 -1.161 1.00 97.50 95 VAL A O 1
ATOM 727 N N . PHE A 1 96 ? 4.707 5.868 -2.634 1.00 96.31 96 PHE A N 1
ATOM 728 C CA . PHE A 1 96 ? 3.688 5.459 -3.607 1.00 96.31 96 PHE A CA 1
ATOM 729 C C . PHE A 1 96 ? 3.178 4.029 -3.429 1.00 96.31 96 PHE A C 1
ATOM 731 O O . PHE A 1 96 ? 2.109 3.712 -3.945 1.00 96.31 96 PHE A O 1
ATOM 738 N N . VAL A 1 97 ? 3.903 3.171 -2.709 1.00 95.06 97 VAL A N 1
ATOM 739 C CA . VAL A 1 97 ? 3.503 1.776 -2.475 1.00 95.06 97 VAL A CA 1
ATOM 740 C C . VAL A 1 97 ? 3.153 1.574 -1.010 1.00 95.06 97 VAL A C 1
ATOM 742 O O . VAL A 1 97 ? 2.023 1.214 -0.682 1.00 95.06 97 VAL A O 1
ATOM 745 N N . TYR A 1 98 ? 4.099 1.842 -0.111 1.00 97.38 98 TYR A N 1
ATOM 746 C CA . TYR A 1 98 ? 3.956 1.415 1.276 1.00 97.38 98 TYR A CA 1
ATOM 747 C C . TYR A 1 98 ? 3.043 2.309 2.112 1.00 97.38 98 TYR A C 1
ATOM 749 O O . TYR A 1 98 ? 2.194 1.778 2.824 1.00 97.38 98 TYR A O 1
ATOM 757 N N . ILE A 1 99 ? 3.145 3.638 2.006 1.00 98.12 99 ILE A N 1
ATOM 758 C CA . ILE A 1 99 ? 2.209 4.550 2.684 1.00 98.12 99 ILE A CA 1
ATOM 759 C C . ILE A 1 99 ? 0.753 4.223 2.314 1.00 98.12 99 ILE A C 1
ATOM 761 O O . ILE A 1 99 ? -0.018 3.916 3.225 1.00 98.12 99 ILE A O 1
ATOM 765 N N . PRO A 1 100 ? 0.335 4.230 1.032 1.00 97.50 100 PRO A N 1
ATOM 766 C CA . PRO A 1 100 ? -1.062 3.968 0.700 1.00 97.50 100 PRO A CA 1
ATOM 767 C C . PRO A 1 100 ? -1.507 2.565 1.124 1.00 97.50 100 PRO A C 1
ATOM 769 O O . PRO A 1 100 ? -2.622 2.418 1.624 1.00 97.50 100 PRO A O 1
ATOM 772 N N . PHE A 1 101 ? -0.638 1.555 1.002 1.00 97.38 101 PHE A N 1
ATOM 773 C CA . PHE A 1 101 ? -0.940 0.195 1.446 1.00 97.38 101 PHE A CA 1
ATOM 774 C C . PHE A 1 101 ? -1.197 0.111 2.959 1.00 97.38 101 PHE A C 1
ATOM 776 O O . PHE A 1 101 ? -2.247 -0.380 3.374 1.00 97.38 101 PHE A O 1
ATOM 783 N N . PHE A 1 102 ? -0.279 0.606 3.795 1.00 98.19 102 PHE A N 1
ATOM 784 C CA . PHE A 1 102 ? -0.417 0.486 5.250 1.00 98.19 102 PHE A CA 1
ATOM 785 C C . PHE A 1 102 ? -1.503 1.396 5.816 1.00 98.19 102 PHE A C 1
ATOM 787 O O . PHE A 1 102 ? -2.179 1.001 6.762 1.00 98.19 102 PHE A O 1
ATOM 794 N N . PHE A 1 103 ? -1.744 2.566 5.218 1.00 98.00 103 PHE A N 1
ATOM 795 C CA . PHE A 1 103 ? -2.926 3.357 5.557 1.00 98.00 103 PHE A CA 1
ATOM 796 C C . PHE A 1 103 ? -4.203 2.584 5.219 1.00 98.00 103 PHE A C 1
ATOM 798 O O . PHE A 1 103 ? -5.076 2.450 6.073 1.00 98.00 103 PHE A O 1
ATOM 805 N N . ALA A 1 104 ? -4.311 2.010 4.019 1.00 97.12 104 ALA A N 1
ATOM 806 C CA . ALA A 1 104 ? -5.471 1.196 3.680 1.00 97.12 104 ALA A CA 1
ATOM 807 C C . ALA A 1 104 ? -5.659 0.036 4.672 1.00 97.12 104 ALA A C 1
ATOM 809 O O . ALA A 1 104 ? -6.763 -0.135 5.174 1.00 97.12 104 ALA A O 1
ATOM 810 N N . ALA A 1 105 ? -4.599 -0.697 5.025 1.00 97.06 105 ALA A N 1
ATOM 811 C CA . ALA A 1 105 ? -4.667 -1.803 5.982 1.00 97.06 105 ALA A CA 1
ATOM 812 C C . ALA A 1 105 ? -5.114 -1.356 7.388 1.00 97.06 105 ALA A C 1
ATOM 814 O O . ALA A 1 105 ? -6.026 -1.950 7.962 1.00 97.06 105 ALA A O 1
ATOM 815 N N . VAL A 1 106 ? -4.523 -0.279 7.921 1.00 97.19 106 VAL A N 1
ATOM 816 C CA . VAL A 1 106 ? -4.831 0.233 9.266 1.00 97.19 106 VAL A CA 1
ATOM 817 C C . VAL A 1 106 ? -6.260 0.761 9.363 1.00 97.19 106 VAL A C 1
ATOM 819 O O . VAL A 1 106 ? -6.958 0.483 10.334 1.00 97.19 106 VAL A O 1
ATOM 822 N N . TYR A 1 107 ? -6.724 1.518 8.368 1.00 96.44 107 TYR A N 1
ATOM 823 C CA . TYR A 1 107 ? -8.071 2.088 8.408 1.00 96.44 107 TYR A CA 1
ATOM 824 C C . TYR A 1 107 ? -9.145 1.069 8.026 1.00 96.44 107 TYR A C 1
ATOM 826 O O . TYR A 1 107 ? -10.222 1.089 8.622 1.00 96.44 107 TYR A O 1
ATOM 834 N N . ALA A 1 108 ? -8.856 0.151 7.096 1.00 96.12 108 ALA A N 1
ATOM 835 C CA . ALA A 1 108 ? -9.793 -0.904 6.726 1.00 96.12 108 ALA A CA 1
ATOM 836 C C . ALA A 1 108 ? -10.133 -1.821 7.899 1.00 96.12 108 ALA A C 1
ATOM 838 O O . ALA A 1 108 ? -11.257 -2.318 7.936 1.00 96.12 108 ALA A O 1
ATOM 839 N N . TYR A 1 109 ? -9.228 -1.992 8.870 1.00 95.69 109 TYR A N 1
ATOM 840 C CA . TYR A 1 109 ? -9.486 -2.755 10.095 1.00 95.69 109 TYR A CA 1
ATOM 841 C C . TYR A 1 109 ? -10.762 -2.305 10.823 1.00 95.69 109 TYR A C 1
ATOM 843 O O . TYR A 1 109 ? -11.560 -3.137 11.240 1.00 95.69 109 TYR A O 1
ATOM 851 N N . TYR A 1 110 ? -11.001 -0.993 10.890 1.00 95.50 110 TYR A N 1
ATOM 852 C CA . TYR A 1 110 ? -12.140 -0.401 11.602 1.00 95.50 110 TYR A CA 1
ATOM 853 C C . TYR A 1 110 ? -13.356 -0.117 10.711 1.00 95.50 110 TYR A C 1
ATOM 855 O O . TYR A 1 110 ? -14.355 0.442 11.167 1.00 95.50 110 TYR A O 1
ATOM 863 N N . TRP A 1 111 ? -13.282 -0.420 9.416 1.00 96.19 111 TRP A N 1
ATOM 864 C CA . TRP A 1 111 ? -14.394 -0.170 8.507 1.00 96.19 111 TRP A CA 1
ATOM 865 C C . TRP A 1 111 ? -15.487 -1.218 8.649 1.00 96.19 111 TRP A C 1
ATOM 867 O O . TRP A 1 111 ? -15.233 -2.404 8.834 1.00 96.19 111 TRP A O 1
ATOM 877 N N . ASP A 1 112 ? -16.728 -0.779 8.448 1.00 97.12 112 ASP A N 1
ATOM 878 C CA . ASP A 1 112 ? -17.832 -1.705 8.271 1.00 97.12 112 ASP A CA 1
ATOM 879 C C . ASP A 1 112 ? -17.618 -2.584 7.015 1.00 97.12 112 ASP A C 1
ATOM 881 O O . ASP A 1 112 ? -17.008 -2.142 6.028 1.00 97.12 112 ASP A O 1
ATOM 885 N N . PRO A 1 113 ? -18.159 -3.818 6.990 1.00 96.88 113 PRO A N 1
ATOM 886 C CA . PRO A 1 113 ? -17.949 -4.741 5.875 1.00 96.88 113 PRO A CA 1
ATOM 887 C C . PRO A 1 113 ? -18.391 -4.199 4.511 1.00 96.88 113 PRO A C 1
ATOM 889 O O . PRO A 1 113 ? -17.881 -4.637 3.478 1.00 96.88 113 PRO A O 1
ATOM 892 N N . LYS A 1 114 ? -19.344 -3.257 4.466 1.00 97.94 114 LYS A N 1
ATOM 893 C CA . LYS A 1 114 ? -19.805 -2.657 3.208 1.00 97.94 114 LYS 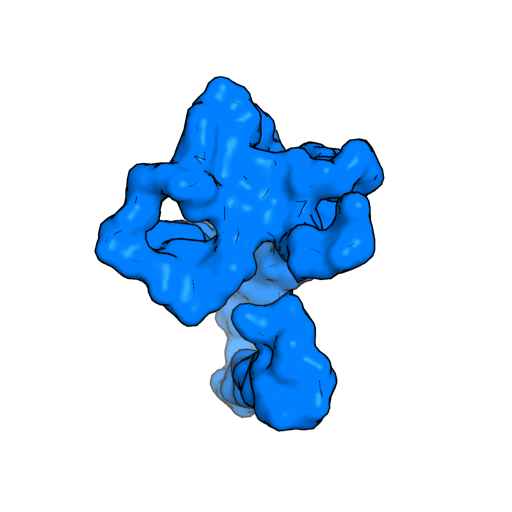A CA 1
ATOM 894 C C . LYS A 1 114 ? -18.723 -1.748 2.627 1.00 97.94 114 LYS A C 1
ATOM 896 O O . LYS A 1 114 ? -18.426 -1.867 1.439 1.00 97.94 114 LYS A O 1
ATOM 901 N N . LYS A 1 115 ? -18.099 -0.896 3.446 1.00 97.69 115 LYS A N 1
ATOM 902 C CA . LYS A 1 115 ? -16.955 -0.065 3.028 1.00 97.69 115 LYS A CA 1
ATOM 903 C C . LYS A 1 115 ? -15.751 -0.905 2.613 1.00 97.69 115 LYS A C 1
ATOM 905 O O . LYS A 1 115 ? -15.183 -0.634 1.560 1.00 97.69 115 LYS A O 1
ATOM 910 N N . GLN A 1 116 ? -15.410 -1.953 3.368 1.00 96.31 116 GLN A N 1
ATOM 911 C CA . GLN A 1 116 ? -14.308 -2.860 3.013 1.00 96.31 116 GLN A CA 1
ATOM 912 C C . GLN A 1 116 ? -14.526 -3.508 1.639 1.00 96.31 116 GLN A C 1
ATOM 914 O O . GLN A 1 116 ? -13.662 -3.426 0.767 1.00 96.31 116 GLN A O 1
ATOM 919 N N . LYS A 1 117 ? -15.709 -4.098 1.414 1.00 97.19 117 LYS A N 1
ATOM 920 C CA . LYS A 1 117 ? -16.061 -4.727 0.130 1.00 97.19 117 LYS A CA 1
ATOM 921 C C . LYS A 1 117 ? -16.046 -3.730 -1.021 1.00 97.19 117 LYS A C 1
ATOM 923 O O . LYS A 1 117 ? -15.563 -4.070 -2.095 1.00 97.19 117 LYS A O 1
ATOM 928 N N . LEU A 1 118 ? -16.551 -2.514 -0.806 1.00 97.81 118 LEU A N 1
ATOM 929 C CA . LEU A 1 118 ? -16.538 -1.473 -1.830 1.00 97.81 118 LEU A CA 1
ATOM 930 C C . LEU A 1 118 ? -15.106 -1.053 -2.179 1.00 97.81 118 LEU A C 1
ATOM 932 O O . LEU A 1 118 ? -14.783 -0.940 -3.358 1.00 97.81 118 LEU A O 1
ATOM 936 N N . PHE A 1 119 ? -14.246 -0.857 -1.179 1.00 96.94 119 PHE A N 1
ATOM 937 C CA . PHE A 1 119 ? -12.850 -0.473 -1.385 1.00 96.94 119 PHE A CA 1
ATOM 938 C C . PHE A 1 119 ? -12.069 -1.558 -2.136 1.00 96.94 119 PHE A C 1
ATOM 940 O O . PHE A 1 119 ? -11.504 -1.290 -3.195 1.00 96.94 119 PHE A O 1
ATOM 947 N N . ILE A 1 120 ? -12.115 -2.801 -1.645 1.00 95.38 120 ILE A N 1
ATOM 948 C CA . ILE A 1 120 ? -11.445 -3.950 -2.274 1.00 95.38 120 ILE A CA 1
ATOM 949 C C . ILE A 1 120 ? -12.004 -4.195 -3.680 1.00 95.38 120 ILE A C 1
ATOM 951 O O . ILE A 1 120 ? -11.240 -4.368 -4.625 1.00 95.38 120 ILE A O 1
ATOM 955 N N . GLY A 1 121 ? -13.331 -4.160 -3.840 1.00 97.56 121 GLY A N 1
ATOM 956 C CA . GLY A 1 121 ? -13.990 -4.340 -5.133 1.00 97.56 121 GLY A CA 1
ATOM 957 C C . GLY A 1 121 ? -13.620 -3.255 -6.144 1.00 97.56 121 GLY A C 1
ATOM 958 O O . GLY A 1 121 ? -13.402 -3.563 -7.312 1.00 97.56 121 GLY A O 1
ATOM 959 N N . SER A 1 122 ? -13.474 -2.004 -5.699 1.00 97.44 122 SER A N 1
ATOM 960 C CA . SER A 1 122 ? -13.038 -0.897 -6.560 1.00 97.44 122 SER A CA 1
ATOM 961 C C . SER A 1 122 ? -11.584 -1.062 -6.999 1.00 97.44 122 SER A C 1
ATOM 963 O O . SER A 1 122 ? -11.287 -0.886 -8.177 1.00 97.44 122 SER A O 1
ATOM 965 N N . LEU A 1 123 ? -10.684 -1.462 -6.093 1.00 95.62 123 LEU A N 1
ATOM 966 C CA . LEU A 1 123 ? -9.289 -1.760 -6.445 1.00 95.62 123 LEU A CA 1
ATOM 967 C C . LEU A 1 123 ? -9.188 -2.935 -7.424 1.00 95.62 123 LEU A C 1
ATOM 969 O O . LEU A 1 123 ? -8.457 -2.858 -8.410 1.00 95.62 123 LEU A O 1
ATOM 973 N N . ALA A 1 124 ? -9.961 -3.998 -7.195 1.00 95.75 124 ALA A N 1
ATOM 974 C CA . ALA A 1 124 ? -10.032 -5.134 -8.107 1.00 95.75 124 ALA A CA 1
ATOM 975 C C . ALA A 1 124 ? -10.544 -4.713 -9.493 1.00 95.75 124 ALA A C 1
ATOM 977 O O . ALA A 1 124 ? -9.963 -5.103 -10.504 1.00 95.75 124 ALA A O 1
ATOM 978 N N . LEU A 1 125 ? -11.583 -3.873 -9.549 1.00 97.69 125 LEU A N 1
ATOM 979 C CA . LEU A 1 125 ? -12.120 -3.348 -10.802 1.00 97.69 125 LEU A CA 1
ATOM 980 C C . LEU A 1 125 ? -11.088 -2.500 -11.554 1.00 97.69 125 LEU A C 1
ATOM 982 O O . LEU A 1 125 ? -10.919 -2.690 -12.757 1.00 97.69 125 LEU A O 1
ATOM 986 N N . VAL A 1 126 ? -10.368 -1.612 -10.861 1.00 96.75 126 VAL A N 1
ATOM 987 C CA . VAL A 1 126 ? -9.276 -0.828 -11.460 1.00 96.75 126 VAL A CA 1
ATOM 988 C C . VAL A 1 126 ? -8.220 -1.761 -12.050 1.00 96.75 126 VAL A C 1
ATOM 990 O O . VAL A 1 126 ? -7.870 -1.605 -13.216 1.00 96.75 126 VAL A O 1
ATOM 993 N N . ASN A 1 127 ? -7.775 -2.777 -11.309 1.00 93.50 127 ASN A N 1
ATOM 994 C CA . ASN A 1 127 ? -6.789 -3.739 -11.808 1.00 93.50 127 ASN A CA 1
ATOM 995 C C . ASN A 1 127 ? -7.282 -4.488 -13.054 1.00 93.50 127 ASN A C 1
ATOM 997 O O . ASN A 1 127 ? -6.538 -4.606 -14.023 1.00 93.50 127 ASN A O 1
ATOM 1001 N N . VAL A 1 128 ? -8.538 -4.945 -13.070 1.00 95.25 128 VAL A N 1
ATOM 1002 C CA . VAL A 1 128 ? -9.133 -5.611 -14.242 1.00 95.25 128 VAL A CA 1
ATOM 1003 C C . VAL A 1 128 ? -9.183 -4.671 -15.447 1.00 95.25 128 VAL A C 1
ATOM 1005 O O . VAL A 1 128 ? -8.792 -5.069 -16.543 1.00 95.25 128 VAL A O 1
ATOM 1008 N N . ILE A 1 129 ? -9.609 -3.418 -15.259 1.00 96.62 129 ILE A N 1
ATOM 1009 C CA . ILE A 1 129 ? -9.648 -2.414 -16.332 1.00 96.62 129 ILE A CA 1
ATOM 1010 C C . ILE A 1 129 ? -8.240 -2.167 -16.886 1.00 96.62 129 ILE A C 1
ATOM 1012 O O . ILE A 1 129 ? -8.052 -2.184 -18.102 1.00 96.62 129 ILE A O 1
ATOM 1016 N N . LEU A 1 130 ? -7.243 -1.984 -16.016 1.00 92.75 130 LEU A N 1
ATOM 1017 C CA . LEU A 1 130 ? -5.861 -1.763 -16.440 1.00 92.75 130 LEU A CA 1
ATOM 1018 C C . LEU A 1 130 ? -5.294 -2.983 -17.173 1.00 92.75 130 LEU A C 1
ATOM 1020 O O . LEU A 1 130 ? -4.642 -2.812 -18.199 1.00 92.75 130 LEU A O 1
ATOM 1024 N N . LEU A 1 131 ? -5.590 -4.206 -16.726 1.00 91.62 131 LEU A N 1
ATOM 1025 C CA . LEU A 1 131 ? -5.192 -5.421 -17.441 1.00 91.62 131 LEU A CA 1
ATOM 1026 C C . LEU A 1 131 ? -5.823 -5.491 -18.837 1.00 91.62 131 LEU A C 1
ATOM 1028 O O . LEU A 1 131 ? -5.117 -5.752 -19.806 1.00 91.62 131 LEU A O 1
ATOM 1032 N N . ILE A 1 132 ? -7.118 -5.191 -18.976 1.00 93.81 132 ILE A N 1
ATOM 1033 C CA . ILE A 1 132 ? -7.788 -5.152 -20.288 1.00 93.81 132 ILE A CA 1
ATOM 1034 C C . ILE A 1 132 ? -7.123 -4.122 -21.210 1.00 93.81 132 ILE A C 1
ATOM 1036 O O . ILE A 1 132 ? -6.867 -4.414 -22.378 1.00 93.81 132 ILE A O 1
ATOM 1040 N N . ILE A 1 133 ? -6.810 -2.932 -20.695 1.00 91.75 133 ILE A N 1
ATOM 1041 C CA . ILE A 1 133 ? -6.182 -1.863 -21.477 1.00 91.75 133 ILE A CA 1
ATOM 1042 C C . ILE A 1 133 ? -4.755 -2.249 -21.879 1.00 91.75 133 ILE A C 1
ATOM 1044 O O . ILE A 1 133 ? -4.435 -2.231 -23.064 1.00 91.75 133 ILE A O 1
ATOM 1048 N N . PHE A 1 134 ? -3.893 -2.603 -20.926 1.00 87.12 134 PHE A N 1
ATOM 1049 C CA . PHE A 1 134 ? -2.467 -2.807 -21.193 1.00 87.12 134 PHE A CA 1
ATOM 1050 C C . PHE A 1 134 ? -2.161 -4.135 -21.887 1.00 87.12 134 PHE A C 1
ATOM 1052 O O . PHE A 1 134 ? -1.323 -4.153 -22.788 1.00 87.12 134 PHE A O 1
ATOM 1059 N N . VAL A 1 135 ? -2.853 -5.217 -21.520 1.00 85.94 135 VAL A N 1
ATOM 1060 C CA . VAL A 1 135 ? -2.660 -6.545 -22.127 1.00 85.94 135 VAL A CA 1
ATOM 1061 C C . VAL A 1 135 ? -3.520 -6.690 -23.381 1.00 85.94 135 VAL A C 1
ATOM 1063 O O . VAL A 1 135 ? -3.030 -7.072 -24.438 1.00 85.94 135 VAL A O 1
ATOM 1066 N N . GLY A 1 136 ? -4.812 -6.365 -23.285 1.00 86.88 136 GLY A N 1
ATOM 1067 C CA . GLY A 1 136 ? -5.769 -6.614 -24.365 1.00 86.88 136 GLY A CA 1
ATOM 1068 C C . GLY A 1 136 ? -5.670 -5.617 -25.520 1.00 86.88 136 GLY A C 1
ATOM 1069 O O . GLY A 1 136 ? -5.572 -6.022 -26.680 1.00 86.88 136 GLY A O 1
ATOM 1070 N N . ILE A 1 137 ? -5.713 -4.317 -25.209 1.00 86.56 137 ILE A N 1
ATOM 1071 C CA . ILE A 1 137 ? -5.791 -3.252 -26.224 1.00 86.56 137 ILE A CA 1
ATOM 1072 C C . ILE A 1 137 ? -4.396 -2.841 -26.688 1.00 86.56 137 ILE A C 1
ATOM 1074 O O . ILE A 1 137 ? -4.099 -2.883 -27.879 1.00 86.56 137 ILE A O 1
ATOM 1078 N N . LEU A 1 138 ? -3.547 -2.432 -25.746 1.00 85.38 138 LEU A N 1
ATOM 1079 C CA . LEU A 1 138 ? -2.241 -1.853 -26.047 1.00 85.38 138 LEU A CA 1
ATOM 1080 C C . LEU A 1 138 ? -1.172 -2.915 -26.328 1.00 85.38 138 LEU A C 1
ATOM 1082 O O . LEU A 1 138 ? -0.228 -2.623 -27.056 1.00 85.38 138 LEU A O 1
ATOM 1086 N N . ARG A 1 139 ? -1.326 -4.132 -25.785 1.00 79.31 139 ARG A N 1
ATOM 1087 C CA . ARG A 1 139 ? -0.372 -5.251 -25.919 1.00 79.31 139 ARG A CA 1
ATOM 1088 C C . ARG A 1 139 ? 1.060 -4.871 -25.506 1.00 79.31 139 ARG A C 1
ATOM 1090 O O . ARG A 1 139 ? 2.019 -5.190 -26.203 1.00 79.31 139 ARG A O 1
ATOM 1097 N N . ILE A 1 140 ? 1.187 -4.126 -24.404 1.00 69.94 140 ILE A N 1
ATOM 1098 C CA . ILE A 1 140 ? 2.468 -3.594 -23.883 1.00 69.94 140 ILE A CA 1
ATOM 1099 C C . ILE A 1 140 ? 3.082 -4.519 -22.810 1.00 69.94 140 ILE A C 1
ATOM 1101 O O . ILE A 1 140 ? 4.228 -4.331 -22.408 1.00 69.94 140 ILE A O 1
ATOM 1105 N N . ILE A 1 141 ? 2.331 -5.528 -22.366 1.00 61.53 141 ILE A N 1
ATOM 1106 C CA . ILE A 1 141 ? 2.722 -6.570 -21.405 1.00 61.53 141 ILE A CA 1
ATOM 1107 C C . ILE A 1 141 ? 2.605 -7.910 -22.122 1.00 61.53 141 ILE A C 1
ATOM 1109 O O . ILE A 1 141 ? 3.538 -8.728 -21.979 1.00 61.53 141 ILE A O 1
#

Sequence (141 aa):
LTGHALWTIPTGTAFLILIGVGIELSLMFSIAGLAVSRLLPDDPEEDIMGLPNKYGRIGVALGNAALASIIEIFLVMTPAFVWVWPYWNALTVFVFVYIPFFFAAVYAYYWDPKKQKLFIGSLALVNVILLIIFVGILRII

pLDDT: mean 92.1, std 7.14, range [53.06, 98.19]

Radius of gyration: 17.02 Å; chains: 1; bounding bo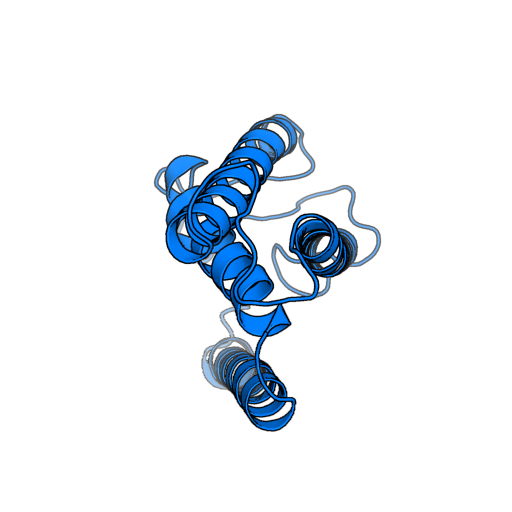x: 41×30×51 Å